Protein AF-A0A929JWN5-F1 (afdb_monomer_lite)

Structure (mmCIF, N/CA/C/O backbone):
data_AF-A0A929JWN5-F1
#
_entry.id   AF-A0A929JWN5-F1
#
loop_
_atom_site.group_PDB
_atom_site.id
_atom_site.type_symbol
_atom_site.label_atom_id
_atom_site.label_alt_id
_atom_site.label_comp_id
_atom_site.label_asym_id
_atom_site.label_entity_id
_atom_site.label_seq_id
_atom_site.pdbx_PDB_ins_code
_atom_site.Cartn_x
_atom_site.Cartn_y
_atom_site.Cartn_z
_atom_site.occupancy
_atom_site.B_iso_or_equiv
_atom_site.auth_seq_id
_atom_site.auth_comp_id
_atom_site.auth_asym_id
_atom_site.auth_atom_id
_atom_site.pdbx_PDB_model_num
ATOM 1 N N . MET A 1 1 ? 4.789 -10.603 -0.961 1.00 81.44 1 MET A N 1
ATOM 2 C CA . MET A 1 1 ? 5.798 -10.260 0.070 1.00 81.44 1 MET A CA 1
ATOM 3 C C . MET A 1 1 ? 5.167 -9.272 1.021 1.00 81.44 1 MET A C 1
ATOM 5 O O . MET A 1 1 ? 4.526 -8.348 0.531 1.00 81.44 1 MET A O 1
ATOM 9 N N . ASP A 1 2 ? 5.368 -9.449 2.322 1.00 89.25 2 ASP A N 1
ATOM 10 C CA . ASP A 1 2 ? 4.602 -8.726 3.337 1.00 89.25 2 ASP A CA 1
ATOM 11 C C . ASP A 1 2 ? 5.446 -7.639 4.009 1.00 89.25 2 ASP A C 1
ATOM 13 O O . ASP A 1 2 ? 6.618 -7.840 4.332 1.00 89.25 2 ASP A O 1
ATOM 17 N N . PHE A 1 3 ? 4.855 -6.475 4.229 1.00 92.00 3 PHE A N 1
ATOM 18 C CA . PHE A 1 3 ? 5.483 -5.307 4.837 1.00 92.00 3 PHE A CA 1
ATOM 19 C C . PHE A 1 3 ? 4.546 -4.723 5.877 1.00 92.00 3 PHE A C 1
ATOM 21 O O . PHE A 1 3 ? 3.328 -4.826 5.743 1.00 92.00 3 PHE A O 1
ATOM 28 N N . LYS A 1 4 ? 5.104 -4.072 6.895 1.00 93.44 4 LYS A N 1
ATOM 29 C CA . LYS A 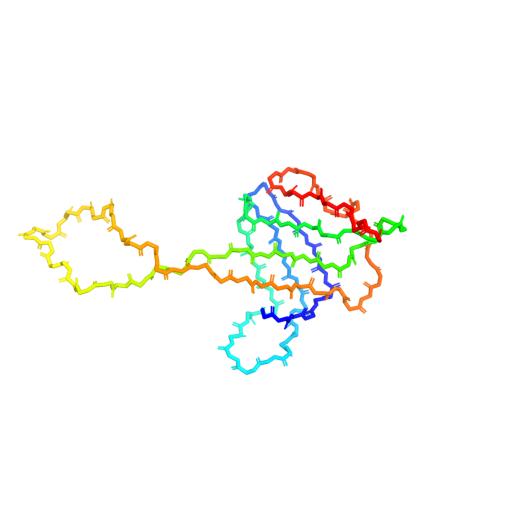1 4 ? 4.315 -3.255 7.818 1.00 93.44 4 LYS A CA 1
ATOM 30 C C . LYS A 1 4 ? 4.516 -1.785 7.494 1.00 93.44 4 LYS A C 1
ATOM 32 O O . LYS A 1 4 ? 5.607 -1.409 7.088 1.00 93.44 4 LYS A O 1
ATOM 37 N N . PHE A 1 5 ? 3.506 -0.950 7.695 1.00 95.31 5 PHE A N 1
ATOM 38 C CA . PHE A 1 5 ? 3.631 0.496 7.504 1.00 95.31 5 PHE A CA 1
ATOM 39 C C . PHE A 1 5 ? 2.956 1.278 8.627 1.00 95.31 5 PHE A C 1
ATOM 41 O O . PHE A 1 5 ? 2.041 0.780 9.283 1.00 95.31 5 PHE A O 1
ATOM 48 N N . SER A 1 6 ? 3.418 2.502 8.862 1.00 95.25 6 SER A N 1
ATOM 49 C CA . SER A 1 6 ? 2.870 3.367 9.911 1.00 95.25 6 SER A CA 1
ATOM 50 C C . SER A 1 6 ? 1.804 4.314 9.376 1.00 95.25 6 SER A C 1
ATOM 52 O O . SER A 1 6 ? 0.816 4.552 10.066 1.00 95.25 6 SER A O 1
ATOM 54 N N . ASP A 1 7 ? 2.006 4.867 8.175 1.00 96.19 7 ASP A N 1
ATOM 55 C CA . ASP A 1 7 ? 1.098 5.869 7.624 1.00 96.19 7 ASP A CA 1
ATOM 56 C C . ASP A 1 7 ? 0.966 5.845 6.094 1.00 96.19 7 ASP A C 1
ATOM 58 O O . ASP A 1 7 ? 1.830 5.313 5.395 1.00 96.19 7 ASP A O 1
ATOM 62 N N . VAL A 1 8 ? -0.106 6.460 5.588 1.00 95.56 8 VAL A N 1
ATOM 63 C CA . VAL A 1 8 ? -0.348 6.719 4.163 1.00 95.56 8 VAL A CA 1
ATOM 64 C C . VAL A 1 8 ? -0.725 8.173 3.914 1.00 95.56 8 VAL A C 1
ATOM 66 O O . VAL A 1 8 ? -1.450 8.792 4.696 1.00 95.56 8 VAL A O 1
ATOM 69 N N . SER A 1 9 ? -0.271 8.702 2.785 1.00 94.38 9 SER A N 1
ATOM 70 C CA . SER A 1 9 ? -0.751 9.960 2.222 1.00 94.38 9 SER A CA 1
ATOM 71 C C . SER A 1 9 ? -0.897 9.850 0.710 1.00 94.38 9 SER A C 1
ATOM 73 O O . SER A 1 9 ? -0.348 8.944 0.088 1.00 94.38 9 SER A O 1
ATOM 75 N N . GLU A 1 10 ? -1.640 10.767 0.103 1.00 92.62 10 GLU A N 1
ATOM 76 C CA . GLU A 1 10 ? -1.880 10.769 -1.337 1.00 92.62 10 GLU A CA 1
ATOM 77 C C . GLU A 1 10 ? -1.525 12.107 -1.962 1.00 92.62 10 GLU A C 1
ATOM 79 O O . GLU A 1 10 ? -1.720 13.165 -1.366 1.00 92.62 10 GLU A O 1
ATOM 84 N N . ASN A 1 11 ? -1.056 12.042 -3.202 1.00 90.62 11 ASN A N 1
ATOM 85 C CA . ASN A 1 11 ? -1.105 13.159 -4.132 1.00 90.62 11 ASN A CA 1
ATOM 86 C C . ASN A 1 11 ? -2.000 12.774 -5.329 1.00 90.62 11 ASN A C 1
ATOM 88 O O . ASN A 1 11 ? -2.713 11.764 -5.285 1.00 90.62 11 ASN A O 1
ATOM 92 N N . ALA A 1 12 ? -2.004 13.591 -6.385 1.00 87.44 12 ALA A N 1
ATOM 93 C CA . ALA A 1 12 ? -2.830 13.345 -7.566 1.00 87.44 12 ALA A CA 1
ATOM 94 C C . ALA A 1 12 ? -2.570 11.956 -8.182 1.00 87.44 12 ALA A C 1
ATOM 96 O O . ALA A 1 12 ? -3.521 11.215 -8.426 1.00 87.44 12 ALA A O 1
ATOM 97 N N . ASP A 1 13 ? -1.299 11.567 -8.304 1.00 88.44 13 ASP A N 1
ATOM 98 C CA . ASP A 1 13 ? -0.877 10.428 -9.129 1.00 88.44 13 ASP A CA 1
ATOM 99 C C . ASP A 1 13 ? -0.394 9.215 -8.327 1.00 88.44 13 ASP A C 1
ATOM 101 O O . ASP A 1 13 ? -0.101 8.162 -8.890 1.00 88.44 13 ASP A O 1
ATOM 105 N N . SER A 1 14 ? -0.230 9.340 -7.013 1.00 91.62 14 SER A N 1
ATOM 106 C CA . SER A 1 14 ? 0.452 8.339 -6.195 1.00 91.62 14 SER A CA 1
ATOM 107 C C . SER A 1 14 ? -0.116 8.214 -4.786 1.00 91.62 14 SER A C 1
ATOM 109 O O . SER A 1 14 ? -0.579 9.177 -4.170 1.00 91.62 14 SER A O 1
ATOM 111 N N . LEU A 1 15 ? -0.015 6.996 -4.259 1.00 94.25 15 LEU A N 1
ATOM 112 C CA . LEU A 1 15 ? -0.147 6.686 -2.843 1.00 94.25 15 LEU A CA 1
ATOM 113 C C . LEU A 1 15 ? 1.254 6.586 -2.238 1.00 94.25 15 LEU A C 1
ATOM 115 O O . LEU A 1 15 ? 2.103 5.834 -2.712 1.00 94.25 15 LEU A O 1
ATOM 119 N N . ILE A 1 16 ? 1.499 7.340 -1.180 1.00 95.50 16 ILE A N 1
ATOM 120 C CA . ILE A 1 16 ? 2.769 7.373 -0.470 1.00 95.50 16 ILE A CA 1
ATOM 121 C C . ILE A 1 16 ? 2.610 6.576 0.820 1.00 95.50 16 ILE A C 1
ATOM 123 O O . ILE A 1 16 ? 1.853 6.965 1.705 1.00 95.50 16 ILE A O 1
ATOM 127 N N . ILE A 1 17 ? 3.352 5.478 0.943 1.00 94.88 17 ILE A N 1
ATOM 128 C CA . ILE A 1 17 ? 3.376 4.631 2.138 1.00 94.88 17 ILE A CA 1
ATOM 129 C C . ILE A 1 17 ? 4.617 4.992 2.962 1.00 94.88 17 ILE A C 1
ATOM 131 O O . ILE A 1 17 ? 5.725 5.040 2.428 1.00 94.88 17 ILE A O 1
ATOM 135 N N . SER A 1 18 ? 4.430 5.270 4.254 1.00 95.94 18 SER A N 1
ATOM 136 C CA . SER A 1 18 ? 5.473 5.737 5.181 1.00 95.94 18 SER A CA 1
ATOM 137 C C . SER A 1 18 ? 5.615 4.814 6.394 1.00 95.94 18 SER A C 1
ATOM 139 O O . SER A 1 18 ? 4.650 4.181 6.830 1.00 95.94 18 SER A O 1
ATOM 141 N N . GLY A 1 19 ? 6.806 4.763 6.995 1.00 93.81 19 GLY A N 1
ATOM 142 C CA . GLY A 1 19 ? 7.074 3.883 8.135 1.00 93.81 19 GLY A CA 1
ATOM 143 C C . GLY A 1 19 ? 7.230 2.421 7.727 1.00 93.81 19 GLY A C 1
ATOM 144 O O . GLY A 1 19 ? 6.813 1.552 8.497 1.00 93.81 19 GLY A O 1
ATOM 145 N N . ILE A 1 20 ? 7.714 2.157 6.505 1.00 92.62 20 ILE A N 1
ATOM 146 C CA . ILE A 1 20 ? 7.772 0.805 5.939 1.00 92.62 20 ILE A CA 1
ATOM 147 C C . ILE A 1 20 ? 8.832 -0.027 6.668 1.00 92.62 20 ILE A C 1
ATOM 149 O O . ILE A 1 20 ? 10.030 0.196 6.499 1.00 92.62 20 ILE A O 1
ATOM 153 N N . ASP A 1 21 ? 8.376 -1.034 7.412 1.00 88.94 21 ASP A N 1
ATOM 154 C CA . ASP A 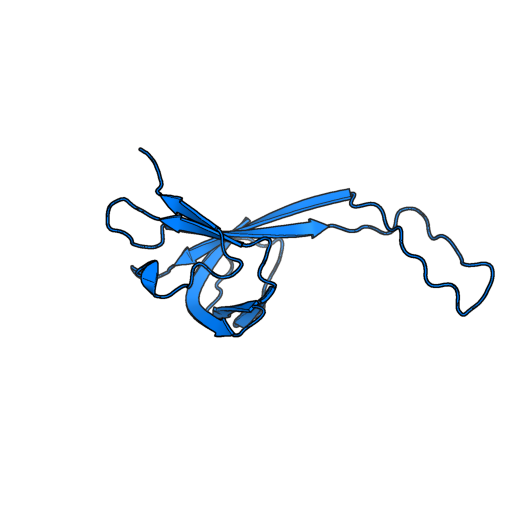1 21 ? 9.222 -2.037 8.051 1.00 88.94 21 ASP A CA 1
ATOM 155 C C . ASP A 1 21 ? 9.171 -3.340 7.252 1.00 88.94 21 ASP A C 1
ATOM 157 O O . ASP A 1 21 ? 8.107 -3.860 6.887 1.00 88.94 21 ASP A O 1
ATOM 161 N N . LYS A 1 22 ? 10.357 -3.884 6.991 1.00 73.81 22 LYS A N 1
ATOM 162 C CA . LYS A 1 22 ? 10.551 -5.130 6.254 1.00 73.81 22 LYS A CA 1
ATOM 163 C C . LYS A 1 22 ? 10.141 -6.324 7.122 1.00 73.81 22 LYS A C 1
ATOM 165 O O . LYS A 1 22 ? 10.566 -6.404 8.270 1.00 73.81 22 LYS A O 1
ATOM 170 N N . SER A 1 23 ? 9.395 -7.284 6.566 1.00 65.25 23 SER A N 1
ATOM 171 C CA . SER A 1 23 ? 9.225 -8.602 7.208 1.00 65.25 23 SER A CA 1
ATOM 172 C C . SER A 1 23 ? 10.161 -9.687 6.651 1.00 65.25 23 SER A C 1
ATOM 174 O O . SER A 1 23 ? 10.355 -10.705 7.306 1.00 65.25 23 SER A O 1
ATOM 176 N N . SER A 1 24 ? 10.767 -9.499 5.466 1.00 59.66 24 SER A N 1
ATOM 177 C CA . SER A 1 24 ? 11.559 -10.545 4.787 1.00 59.66 24 SER A CA 1
ATOM 178 C C . SER A 1 24 ? 12.824 -10.012 4.116 1.00 59.66 24 SER A C 1
ATOM 180 O O . SER A 1 24 ? 12.862 -8.864 3.709 1.00 59.66 24 SER A O 1
ATOM 182 N N . ASN A 1 25 ? 13.865 -10.831 3.922 1.00 59.28 25 ASN A N 1
ATOM 183 C CA . ASN A 1 25 ? 15.167 -10.359 3.428 1.00 59.28 25 ASN A CA 1
ATOM 184 C C . ASN A 1 25 ? 15.262 -10.047 1.917 1.00 59.28 25 ASN A C 1
ATOM 186 O O . ASN A 1 25 ? 16.275 -9.498 1.492 1.00 59.28 25 ASN A O 1
ATOM 190 N N . VAL A 1 26 ? 14.216 -10.263 1.116 1.00 64.00 26 VAL A N 1
ATOM 191 C CA . VAL A 1 26 ? 14.336 -10.327 -0.359 1.00 64.00 26 VAL A CA 1
ATOM 192 C C . VAL A 1 26 ? 14.275 -8.968 -1.079 1.00 64.00 26 VAL A C 1
ATOM 194 O O . VAL A 1 26 ? 14.986 -8.764 -2.058 1.00 64.00 26 VAL A O 1
ATOM 197 N N . ARG A 1 27 ? 13.470 -8.008 -0.606 1.00 73.88 27 ARG A N 1
ATOM 198 C CA . ARG A 1 27 ? 13.383 -6.650 -1.183 1.00 73.88 27 ARG A CA 1
ATOM 199 C C . ARG A 1 27 ? 13.164 -5.628 -0.077 1.00 73.88 27 ARG A C 1
ATOM 201 O O . ARG A 1 27 ? 12.330 -5.844 0.796 1.00 73.88 27 ARG A O 1
ATOM 208 N N . SER A 1 28 ? 13.930 -4.542 -0.082 1.00 77.50 28 SER A N 1
ATOM 209 C CA . SER A 1 28 ? 13.755 -3.418 0.843 1.00 77.50 28 SER A CA 1
ATOM 210 C C . SER A 1 28 ? 13.129 -2.242 0.111 1.00 77.50 28 SER A C 1
ATOM 212 O O . SER A 1 28 ? 13.606 -1.855 -0.954 1.00 77.50 28 SER A O 1
ATOM 214 N N . PHE A 1 29 ? 12.088 -1.667 0.700 1.00 84.62 29 PHE A N 1
ATOM 215 C CA . PHE A 1 29 ? 11.637 -0.333 0.335 1.00 84.62 29 PHE A CA 1
ATOM 216 C C . PHE A 1 29 ? 12.331 0.692 1.237 1.00 84.62 29 PHE A C 1
ATOM 218 O O . PHE A 1 29 ? 12.681 0.357 2.374 1.00 84.62 29 PHE A O 1
ATOM 225 N N . PRO A 1 30 ? 12.545 1.927 0.760 1.00 87.94 30 PRO A N 1
ATOM 226 C CA . PRO A 1 30 ? 12.851 3.030 1.658 1.00 87.94 30 PRO A CA 1
ATOM 227 C C . PRO A 1 30 ? 11.717 3.195 2.679 1.00 87.94 30 PRO A C 1
ATOM 229 O O . PRO A 1 30 ? 10.581 2.797 2.431 1.00 87.94 30 PRO A O 1
ATOM 232 N N . ASN A 1 31 ? 12.011 3.841 3.808 1.00 88.88 31 ASN A N 1
ATOM 233 C CA . ASN A 1 31 ? 11.024 4.124 4.858 1.00 88.88 31 ASN A CA 1
ATOM 234 C C . ASN A 1 31 ? 9.751 4.809 4.304 1.00 88.88 31 ASN A C 1
ATOM 236 O O . ASN A 1 31 ? 8.648 4.600 4.805 1.00 88.88 31 ASN A O 1
ATOM 240 N N . LYS A 1 32 ? 9.907 5.605 3.242 1.00 92.75 32 LYS A N 1
ATOM 241 C CA . LYS A 1 32 ? 8.829 6.280 2.525 1.00 92.75 32 LYS A CA 1
ATOM 242 C C . LYS A 1 32 ? 8.922 5.963 1.036 1.00 92.75 32 LYS A C 1
ATOM 244 O O . LYS A 1 32 ? 9.930 6.293 0.417 1.00 92.75 32 LYS A O 1
ATOM 249 N N . GLN A 1 33 ? 7.875 5.372 0.467 1.00 93.50 33 GLN A N 1
ATOM 250 C CA . GLN A 1 33 ? 7.812 4.998 -0.947 1.00 93.50 33 GLN A CA 1
ATOM 251 C C . GLN A 1 33 ? 6.517 5.509 -1.577 1.00 93.50 33 GLN A C 1
ATOM 253 O O . GLN A 1 33 ? 5.435 5.313 -1.028 1.00 93.50 33 GLN A O 1
ATOM 258 N N . ALA A 1 34 ? 6.636 6.144 -2.743 1.00 93.06 34 ALA A N 1
ATOM 259 C CA . ALA A 1 34 ? 5.497 6.497 -3.581 1.00 93.06 34 ALA A CA 1
ATOM 260 C C . ALA A 1 34 ? 5.210 5.364 -4.574 1.00 93.06 34 ALA A C 1
ATOM 262 O O . ALA A 1 34 ? 6.128 4.866 -5.232 1.00 93.06 34 ALA A O 1
ATOM 263 N N . PHE A 1 35 ? 3.942 4.984 -4.681 1.00 91.62 35 PHE A N 1
ATOM 264 C CA . PHE A 1 35 ? 3.429 4.029 -5.653 1.00 91.6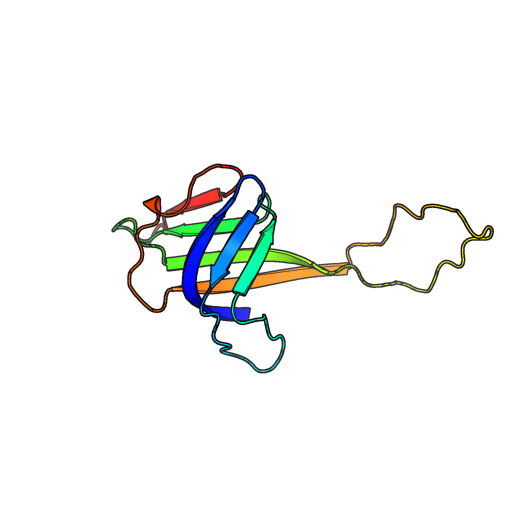2 35 PHE A CA 1
ATOM 265 C C . PHE A 1 35 ? 2.425 4.729 -6.554 1.00 91.62 35 PHE A C 1
ATOM 267 O O . PHE A 1 35 ? 1.518 5.404 -6.065 1.00 91.62 35 PHE A O 1
ATOM 274 N N . VAL A 1 36 ? 2.596 4.570 -7.863 1.00 89.44 36 VAL A N 1
ATOM 275 C CA . VAL A 1 36 ? 1.708 5.171 -8.859 1.00 89.44 36 VAL A CA 1
ATOM 276 C C . VAL A 1 36 ? 0.325 4.527 -8.756 1.00 89.44 36 VAL A C 1
ATOM 278 O O . VAL A 1 36 ? 0.200 3.310 -8.616 1.00 89.44 36 VAL A O 1
ATOM 281 N N . LYS A 1 37 ? -0.715 5.359 -8.792 1.00 87.25 37 LYS A N 1
ATOM 282 C CA . LYS A 1 37 ? -2.115 4.925 -8.807 1.00 87.25 37 LYS A CA 1
ATOM 283 C C . LYS A 1 37 ? -2.419 4.149 -10.095 1.00 87.25 37 LYS A C 1
ATOM 285 O O . LYS A 1 37 ? -1.838 4.416 -11.140 1.00 87.25 37 LYS A O 1
ATOM 290 N N . GLY A 1 38 ? -3.335 3.189 -10.019 1.00 81.00 38 GLY A N 1
ATOM 291 C CA . GLY A 1 38 ? -3.695 2.289 -11.122 1.00 81.00 38 GLY A CA 1
ATOM 292 C C . GLY A 1 38 ? -3.589 0.815 -10.737 1.00 81.00 38 GLY A C 1
ATOM 293 O O . GLY A 1 38 ? -4.539 0.071 -10.944 1.00 81.00 38 GLY A O 1
ATOM 294 N N . ASP A 1 39 ? -2.499 0.432 -10.065 1.00 83.44 39 ASP A N 1
ATOM 295 C CA . ASP A 1 39 ? -2.210 -0.961 -9.674 1.00 83.44 39 ASP A CA 1
ATOM 296 C C . ASP A 1 39 ? -2.181 -1.149 -8.144 1.00 83.44 39 ASP A C 1
ATOM 298 O O . ASP A 1 39 ? -1.440 -1.969 -7.588 1.00 83.44 39 ASP A O 1
ATOM 302 N N . ILE A 1 40 ? -2.986 -0.344 -7.442 1.00 91.44 40 ILE A N 1
ATOM 303 C CA . ILE A 1 40 ? -3.101 -0.354 -5.982 1.00 91.44 40 ILE A CA 1
ATOM 304 C C . ILE A 1 40 ? -4.496 -0.819 -5.590 1.00 91.44 40 ILE A C 1
ATOM 306 O O . ILE A 1 40 ? -5.508 -0.235 -5.987 1.00 91.44 40 ILE A O 1
ATOM 310 N N . LYS A 1 41 ? -4.538 -1.847 -4.746 1.00 93.50 41 LYS A N 1
ATOM 311 C CA . LYS A 1 41 ? -5.760 -2.377 -4.160 1.00 93.50 41 LYS A CA 1
ATOM 312 C C . LYS A 1 41 ? -5.725 -2.265 -2.644 1.00 93.50 41 LYS A C 1
ATOM 314 O O . LYS A 1 41 ? -4.792 -2.737 -2.010 1.00 93.50 41 LYS A O 1
ATOM 319 N N . VAL A 1 42 ? -6.771 -1.707 -2.053 1.00 93.75 42 VAL A N 1
ATOM 320 C CA . VAL A 1 42 ? -6.970 -1.678 -0.601 1.00 93.75 42 VAL A CA 1
ATOM 321 C C . VAL A 1 42 ? -7.997 -2.739 -0.239 1.00 93.75 42 VAL A C 1
ATOM 323 O O . VAL A 1 42 ? -9.086 -2.783 -0.814 1.00 93.75 42 VAL A O 1
ATOM 326 N N . VAL A 1 43 ? -7.640 -3.615 0.693 1.00 94.31 43 VAL A N 1
ATOM 327 C CA . VAL A 1 43 ? -8.555 -4.604 1.258 1.00 94.31 43 VAL A CA 1
ATOM 328 C C . VAL A 1 43 ? -9.009 -4.116 2.619 1.00 94.31 43 VAL A C 1
ATOM 330 O O . VAL A 1 43 ? -8.191 -3.769 3.470 1.00 94.31 43 VAL A O 1
ATOM 333 N N . GLU A 1 44 ? -10.323 -4.038 2.789 1.00 93.44 44 GLU A N 1
ATOM 334 C CA . GLU A 1 44 ? -10.970 -3.518 3.989 1.00 93.44 44 GLU A CA 1
ATOM 335 C C . GLU A 1 44 ? -11.558 -4.654 4.820 1.00 93.44 44 GLU A C 1
ATOM 337 O O . GLU A 1 44 ? -12.074 -5.623 4.272 1.00 93.44 44 GLU A O 1
ATOM 342 N N . ARG A 1 45 ? -11.547 -4.507 6.142 1.00 90.69 45 ARG A N 1
ATOM 343 C CA . ARG A 1 45 ? -12.313 -5.350 7.064 1.00 90.69 45 ARG A CA 1
ATOM 344 C C . ARG A 1 45 ? -13.765 -4.875 7.159 1.00 90.69 45 ARG A C 1
ATOM 346 O O . ARG A 1 45 ? -14.088 -3.757 6.760 1.00 90.69 45 ARG A O 1
ATOM 353 N N . ASP A 1 46 ? -14.612 -5.685 7.792 1.00 89.19 46 ASP A N 1
ATOM 354 C CA . ASP A 1 46 ? -16.031 -5.375 8.052 1.00 89.19 46 ASP A CA 1
ATOM 355 C C . ASP A 1 46 ? -16.237 -4.022 8.761 1.00 89.19 46 ASP A C 1
ATOM 357 O O . ASP A 1 46 ? -17.214 -3.315 8.525 1.00 89.19 46 ASP A O 1
ATOM 361 N N . ASP A 1 47 ? -15.286 -3.623 9.608 1.00 91.19 47 ASP A N 1
ATOM 362 C CA . ASP A 1 47 ? -15.307 -2.356 10.346 1.00 91.19 47 ASP A CA 1
ATOM 363 C C . ASP A 1 47 ? -14.751 -1.156 9.554 1.00 91.19 47 ASP A C 1
ATOM 365 O O . ASP A 1 47 ? -14.471 -0.105 10.137 1.00 91.19 47 ASP A O 1
ATOM 369 N N . ARG A 1 48 ? -14.576 -1.310 8.233 1.00 89.94 48 ARG A N 1
ATOM 370 C CA . ARG A 1 48 ? -14.006 -0.320 7.302 1.00 89.94 48 ARG A CA 1
ATOM 371 C C . ARG A 1 48 ? -12.565 0.088 7.619 1.00 89.94 48 ARG A C 1
ATOM 373 O O . ARG A 1 48 ? -12.088 1.122 7.139 1.00 89.94 48 ARG A O 1
ATOM 380 N N . SER A 1 49 ? -11.853 -0.689 8.434 1.00 94.00 49 SER A N 1
ATOM 381 C CA . SER A 1 49 ? -10.410 -0.524 8.597 1.00 94.00 49 SER A CA 1
ATOM 382 C C . SER A 1 49 ? -9.645 -1.235 7.484 1.00 94.00 49 SER A C 1
ATOM 384 O O . SER A 1 49 ? -10.095 -2.241 6.941 1.00 94.00 49 SER A O 1
ATOM 386 N N . ILE A 1 50 ? -8.482 -0.700 7.127 1.00 94.88 50 ILE A N 1
ATOM 387 C CA . ILE A 1 50 ? -7.572 -1.312 6.164 1.00 94.88 50 ILE A CA 1
ATOM 388 C C . ILE A 1 50 ? -7.028 -2.602 6.780 1.00 94.88 50 ILE A C 1
ATOM 390 O O . ILE A 1 50 ? -6.394 -2.573 7.835 1.00 94.88 50 ILE A O 1
ATOM 394 N N . GLU A 1 51 ? -7.246 -3.725 6.104 1.00 94.81 51 GLU A N 1
ATOM 395 C CA . GLU A 1 51 ? -6.578 -4.983 6.414 1.00 94.81 51 GLU A CA 1
ATOM 396 C C . GLU A 1 51 ? -5.167 -4.990 5.826 1.00 94.81 51 GLU A C 1
ATOM 398 O O . GLU A 1 51 ? -4.191 -5.194 6.548 1.00 94.81 51 GLU A O 1
ATOM 403 N N . TYR A 1 52 ? -5.064 -4.713 4.524 1.00 94.38 52 TYR A N 1
ATOM 404 C CA . TYR A 1 52 ? -3.802 -4.515 3.822 1.00 94.38 52 TYR A CA 1
ATOM 405 C C . TYR A 1 52 ? -3.980 -3.716 2.529 1.00 94.38 52 TYR A C 1
ATOM 407 O O . TYR A 1 52 ? -5.074 -3.599 1.974 1.00 94.38 52 TYR A O 1
ATOM 415 N N . ILE A 1 53 ? -2.865 -3.200 2.021 1.00 94.44 53 ILE A N 1
ATOM 416 C CA . ILE A 1 53 ? -2.746 -2.575 0.707 1.00 94.44 53 ILE A CA 1
ATOM 417 C C . ILE A 1 53 ? -1.899 -3.496 -0.168 1.00 94.44 53 ILE A C 1
ATOM 419 O O . ILE A 1 53 ? -0.750 -3.786 0.154 1.00 94.44 53 ILE A O 1
ATOM 423 N N . LEU A 1 54 ? -2.470 -3.975 -1.265 1.00 93.81 54 LEU A N 1
ATOM 424 C CA . LEU A 1 54 ? -1.780 -4.726 -2.299 1.00 93.81 54 LEU A CA 1
ATOM 425 C C . LEU A 1 54 ? -1.294 -3.759 -3.379 1.00 93.81 54 LEU A C 1
ATOM 427 O O . LEU A 1 54 ? -2.096 -3.080 -4.016 1.00 93.81 54 LEU A O 1
ATOM 431 N N . VAL A 1 55 ? 0.013 -3.748 -3.609 1.00 91.94 55 VAL A N 1
ATOM 432 C CA . VAL A 1 55 ? 0.641 -3.073 -4.745 1.00 91.94 55 VAL A CA 1
ATOM 433 C C . VAL A 1 55 ? 1.181 -4.130 -5.693 1.00 91.94 55 VAL A C 1
ATOM 435 O O . VAL A 1 55 ? 1.938 -5.014 -5.276 1.00 91.94 55 VAL A O 1
ATOM 438 N N . GLN A 1 56 ? 0.806 -4.034 -6.965 1.00 87.12 56 GLN A N 1
ATOM 439 C CA . GLN A 1 56 ? 1.333 -4.896 -8.016 1.00 87.12 56 GLN A CA 1
ATOM 440 C C . GLN A 1 56 ? 2.324 -4.111 -8.874 1.00 87.12 56 GLN A C 1
ATOM 442 O O . GLN A 1 56 ? 2.009 -3.044 -9.383 1.00 87.12 56 GLN A O 1
ATOM 447 N N . GLU A 1 57 ? 3.539 -4.634 -9.036 1.00 82.25 57 GLU A N 1
ATOM 448 C CA . GLU A 1 57 ? 4.526 -4.068 -9.956 1.00 82.25 57 GLU A CA 1
ATOM 449 C C . GLU A 1 57 ? 4.867 -5.076 -11.049 1.00 82.25 57 GLU A C 1
ATOM 451 O O . GLU A 1 57 ? 5.178 -6.242 -10.783 1.00 82.25 57 GLU A O 1
ATOM 456 N N . PHE A 1 58 ? 4.890 -4.606 -12.293 1.00 74.44 58 PHE A N 1
ATOM 457 C CA . PHE A 1 58 ? 5.363 -5.397 -13.420 1.00 74.44 58 PHE A CA 1
ATOM 458 C C . PHE A 1 58 ? 6.885 -5.559 -13.361 1.00 74.44 58 PHE A C 1
ATOM 460 O O . PHE A 1 58 ? 7.637 -4.591 -13.498 1.00 74.44 58 PHE A O 1
ATOM 467 N N . ILE A 1 59 ? 7.359 -6.799 -13.227 1.00 68.62 59 ILE A N 1
ATOM 468 C CA . ILE A 1 59 ? 8.775 -7.113 -13.394 1.00 68.62 59 ILE A CA 1
ATOM 469 C C . ILE A 1 59 ? 9.062 -7.170 -14.893 1.00 68.62 59 ILE A C 1
ATOM 471 O O . ILE A 1 59 ? 8.652 -8.088 -15.607 1.00 68.62 59 ILE A O 1
ATOM 475 N N . ARG A 1 60 ? 9.822 -6.187 -15.368 1.00 65.06 60 ARG A N 1
ATOM 476 C CA . ARG A 1 60 ? 10.371 -6.158 -16.725 1.00 65.06 60 ARG A CA 1
ATOM 477 C C . ARG A 1 60 ? 11.828 -6.609 -16.650 1.00 65.06 60 ARG A C 1
ATOM 479 O O . ARG A 1 60 ? 12.666 -5.870 -16.136 1.00 65.06 60 ARG A O 1
ATOM 486 N N . LYS A 1 61 ? 12.155 -7.809 -17.136 1.00 57.28 61 LYS A N 1
ATOM 487 C CA . LYS A 1 61 ? 13.558 -8.217 -17.326 1.00 57.28 61 LYS A CA 1
ATOM 488 C C . LYS A 1 61 ? 14.012 -7.801 -18.720 1.00 57.28 61 LYS A C 1
ATOM 490 O O . LYS A 1 61 ? 13.228 -7.796 -19.665 1.00 57.28 61 LYS A O 1
ATOM 495 N N . ARG A 1 62 ? 15.302 -7.489 -18.857 1.00 51.62 62 ARG A N 1
ATOM 496 C CA . ARG A 1 62 ? 15.971 -7.599 -20.155 1.00 51.62 62 ARG A CA 1
ATOM 497 C C . ARG A 1 62 ? 16.041 -9.096 -20.477 1.00 51.62 62 ARG A C 1
ATOM 499 O O . ARG A 1 62 ? 16.887 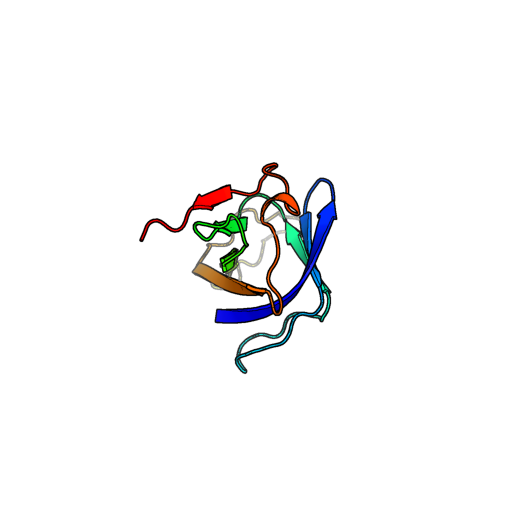-9.783 -19.919 1.00 51.62 62 ARG A O 1
ATOM 506 N N . GLY A 1 63 ? 15.118 -9.601 -21.297 1.00 48.66 63 GLY A N 1
ATOM 507 C CA . GLY A 1 63 ? 15.474 -10.705 -22.197 1.00 48.66 63 GLY A CA 1
ATOM 508 C C . GLY A 1 63 ? 16.599 -10.221 -23.116 1.00 48.66 63 GLY A C 1
ATOM 509 O O . GLY A 1 63 ? 16.743 -9.003 -23.254 1.00 48.66 63 GLY A O 1
ATOM 510 N N . ASP A 1 64 ? 17.418 -11.138 -23.632 1.00 48.59 64 ASP A N 1
ATOM 511 C CA . ASP A 1 64 ? 18.683 -10.877 -24.336 1.00 48.59 64 ASP A CA 1
ATOM 512 C C . ASP A 1 64 ? 18.732 -9.529 -25.064 1.00 48.59 64 ASP A C 1
ATOM 514 O O . ASP A 1 64 ? 17.838 -9.159 -25.825 1.00 48.59 64 ASP A O 1
ATOM 518 N N . VAL A 1 65 ? 19.769 -8.757 -24.740 1.00 49.94 65 VAL A N 1
ATOM 519 C CA . VAL A 1 65 ? 19.953 -7.357 -25.128 1.00 49.94 65 VAL A CA 1
ATOM 520 C C . VAL A 1 65 ? 19.722 -7.176 -26.632 1.00 49.94 65 VAL A C 1
ATOM 522 O O . VAL A 1 65 ? 20.584 -7.503 -27.441 1.00 49.94 65 VAL A O 1
ATOM 525 N N . TYR A 1 66 ? 18.583 -6.592 -27.014 1.00 51.31 66 TYR A N 1
ATOM 526 C CA . TYR A 1 66 ? 18.457 -5.970 -28.328 1.00 51.31 66 TYR A CA 1
ATOM 527 C C . TYR A 1 66 ? 19.397 -4.764 -28.345 1.00 51.31 66 TYR A C 1
ATOM 529 O O . TYR A 1 66 ? 19.173 -3.784 -27.628 1.00 51.31 66 TYR A O 1
ATOM 537 N N . TYR A 1 67 ? 20.477 -4.865 -29.118 1.00 54.75 67 TYR A N 1
ATOM 538 C CA . TYR A 1 67 ? 21.323 -3.729 -29.455 1.00 54.75 67 TYR A CA 1
ATOM 539 C C . TYR A 1 67 ? 20.627 -2.969 -30.586 1.00 54.75 67 TYR A C 1
ATOM 541 O O . TYR A 1 67 ? 20.573 -3.492 -31.704 1.00 54.75 67 TYR A O 1
ATOM 549 N N . PRO A 1 68 ? 20.063 -1.775 -30.326 1.00 54.78 68 PRO A N 1
ATOM 550 C CA . PRO A 1 68 ? 19.475 -0.984 -31.392 1.00 54.78 68 PRO A CA 1
ATOM 551 C C . PRO A 1 68 ? 20.560 -0.683 -32.424 1.00 54.78 68 PRO A C 1
ATOM 553 O O . PRO A 1 68 ? 21.675 -0.291 -32.075 1.00 54.78 68 PRO A O 1
ATOM 556 N N . LYS A 1 69 ? 20.246 -0.868 -33.710 1.00 64.00 69 LYS A N 1
ATOM 557 C CA . LYS A 1 69 ? 21.195 -0.593 -34.804 1.00 64.00 69 LYS A CA 1
ATOM 558 C C . LYS A 1 69 ? 21.518 0.901 -34.930 1.00 64.00 69 LYS A C 1
ATOM 560 O O . LYS A 1 69 ? 22.384 1.278 -35.714 1.00 64.00 69 LYS A O 1
ATOM 565 N N . SER A 1 70 ? 20.815 1.763 -34.194 1.00 61.41 70 SER A N 1
ATOM 566 C CA . SER A 1 70 ? 21.005 3.210 -34.203 1.00 61.41 70 SER A CA 1
ATOM 567 C C . SER A 1 70 ? 20.922 3.797 -32.784 1.00 61.41 70 SER A C 1
ATOM 569 O O . SER A 1 70 ? 20.060 3.379 -32.011 1.00 61.41 70 SER A O 1
ATOM 571 N N . PRO A 1 71 ? 21.763 4.791 -32.427 1.00 57.84 71 PRO A N 1
ATOM 572 C CA . PRO A 1 71 ? 21.904 5.286 -31.048 1.00 57.84 71 PRO A CA 1
ATOM 573 C C . PRO A 1 71 ? 20.650 5.912 -30.414 1.00 57.84 71 PRO A C 1
ATOM 575 O O . PRO A 1 71 ? 20.634 6.138 -29.207 1.00 57.84 71 PRO A O 1
ATOM 578 N N . PHE A 1 72 ? 19.611 6.202 -31.204 1.00 57.34 72 PHE A N 1
ATOM 579 C CA . PHE A 1 72 ? 18.428 6.965 -30.782 1.00 57.34 72 PHE A CA 1
ATOM 580 C C . PHE A 1 72 ? 17.097 6.229 -31.009 1.00 57.34 72 PHE A C 1
ATOM 582 O O . PHE A 1 72 ? 16.035 6.847 -31.010 1.00 57.34 72 PHE A O 1
ATOM 589 N N . GLU A 1 73 ? 17.128 4.909 -31.206 1.00 50.94 73 GLU A N 1
ATOM 590 C CA . GLU A 1 73 ? 15.908 4.116 -31.364 1.00 50.94 73 GLU A CA 1
ATOM 591 C C . GLU A 1 73 ? 15.204 3.926 -30.006 1.00 50.94 73 GLU A C 1
ATOM 593 O O . GLU A 1 73 ? 15.737 3.299 -29.084 1.00 50.94 73 GLU A O 1
ATOM 598 N N . ILE A 1 74 ? 13.991 4.470 -29.864 1.00 52.81 74 ILE A N 1
ATOM 599 C CA . ILE A 1 74 ? 13.162 4.256 -28.674 1.00 52.81 74 ILE A CA 1
ATOM 600 C C . ILE A 1 74 ? 12.570 2.842 -28.740 1.00 52.81 74 ILE A C 1
ATOM 602 O O . ILE A 1 74 ? 11.629 2.575 -29.483 1.00 52.81 74 ILE A O 1
ATOM 606 N N . VAL A 1 75 ? 13.106 1.921 -27.934 1.00 55.50 75 VAL A N 1
ATOM 607 C CA . VAL A 1 75 ? 12.645 0.523 -27.907 1.00 55.50 75 VAL A CA 1
ATOM 608 C C . VAL A 1 75 ? 11.430 0.371 -26.985 1.00 55.50 75 VAL A C 1
ATOM 610 O O . VAL A 1 75 ? 11.553 0.102 -25.785 1.00 55.50 75 VAL A O 1
ATOM 613 N N . HIS A 1 76 ? 10.232 0.518 -27.548 1.00 52.62 76 HIS A N 1
ATOM 614 C CA . HIS A 1 76 ? 8.960 0.275 -26.865 1.00 52.62 76 HIS A CA 1
ATOM 615 C C . HIS A 1 76 ? 8.500 -1.185 -26.988 1.00 52.62 76 HIS A C 1
ATOM 617 O O . HIS A 1 76 ? 7.482 -1.441 -27.614 1.00 52.62 76 HIS A O 1
ATOM 623 N N . ASN A 1 77 ? 9.221 -2.156 -26.408 1.00 52.88 77 ASN A N 1
ATOM 624 C CA . ASN A 1 77 ? 8.673 -3.512 -26.206 1.00 52.88 77 ASN A CA 1
ATOM 625 C C . ASN A 1 77 ? 9.555 -4.407 -25.308 1.00 52.88 77 ASN A C 1
ATOM 627 O O . ASN A 1 77 ? 10.115 -5.404 -25.758 1.00 52.88 77 ASN A O 1
ATOM 631 N N . ARG A 1 78 ? 9.749 -4.060 -24.027 1.00 57.06 78 ARG A N 1
ATOM 632 C CA . ARG A 1 78 ? 10.384 -5.019 -23.099 1.00 57.06 78 ARG A CA 1
ATOM 633 C C . ARG A 1 78 ? 9.321 -5.998 -22.597 1.00 57.06 78 ARG A C 1
ATOM 635 O O . ARG A 1 78 ? 8.336 -5.518 -22.033 1.00 57.06 78 ARG A O 1
ATOM 642 N N . PRO A 1 79 ? 9.508 -7.322 -22.739 1.00 59.88 79 PRO A N 1
ATOM 643 C CA . PRO A 1 79 ? 8.527 -8.280 -22.256 1.00 59.88 79 PRO A CA 1
ATOM 644 C C . PRO A 1 79 ? 8.365 -8.145 -20.737 1.00 59.88 79 PRO A C 1
ATOM 646 O O . PRO A 1 79 ? 9.341 -8.086 -19.980 1.00 59.88 79 PRO A O 1
ATOM 649 N N . VAL A 1 80 ? 7.112 -8.079 -20.288 1.00 58.28 80 VAL A N 1
ATOM 650 C CA . VAL A 1 80 ? 6.773 -8.290 -18.880 1.00 58.28 80 VAL A CA 1
ATOM 651 C C . VAL A 1 80 ? 6.995 -9.771 -18.607 1.00 58.28 80 VAL A C 1
ATOM 653 O O . VAL A 1 80 ? 6.345 -10.618 -19.207 1.00 58.28 80 VAL A O 1
ATOM 656 N N . VAL A 1 81 ? 7.935 -10.086 -17.723 1.00 63.59 81 VAL A N 1
ATOM 657 C CA . VAL A 1 81 ? 8.309 -11.478 -17.419 1.00 63.59 81 VAL A CA 1
ATOM 658 C C . VAL A 1 81 ? 7.685 -11.982 -16.119 1.00 63.59 81 VAL A C 1
ATOM 660 O O . VAL A 1 81 ? 7.897 -13.125 -15.730 1.00 63.59 81 VAL A O 1
ATOM 663 N N . GLY A 1 82 ? 6.953 -11.120 -15.414 1.00 68.44 82 GLY A N 1
ATOM 664 C CA . GLY A 1 82 ? 6.251 -11.474 -14.192 1.00 68.44 82 GLY A CA 1
ATOM 665 C C . GLY A 1 82 ? 5.614 -10.266 -13.518 1.00 68.44 82 GLY A C 1
ATOM 666 O O . GLY A 1 82 ? 5.867 -9.116 -13.880 1.00 68.44 82 GLY A O 1
ATOM 667 N N . ILE A 1 83 ? 4.798 -10.542 -12.509 1.00 80.25 83 ILE A N 1
ATOM 668 C CA . ILE A 1 83 ? 4.173 -9.540 -11.648 1.00 80.25 83 ILE A CA 1
ATOM 669 C C . ILE A 1 83 ? 4.640 -9.820 -10.226 1.00 80.25 83 ILE A C 1
ATOM 671 O O . ILE A 1 83 ? 4.529 -10.946 -9.741 1.00 80.25 83 ILE A O 1
ATOM 675 N N . ALA A 1 84 ? 5.165 -8.804 -9.552 1.00 83.88 84 ALA A N 1
ATOM 676 C CA . ALA A 1 84 ? 5.442 -8.873 -8.130 1.00 83.88 84 ALA A CA 1
ATOM 677 C C . ALA A 1 84 ? 4.288 -8.261 -7.343 1.00 83.88 84 ALA A C 1
ATOM 679 O O . ALA A 1 84 ? 3.804 -7.187 -7.683 1.00 83.88 84 ALA A O 1
ATOM 680 N N . SER A 1 85 ? 3.873 -8.943 -6.278 1.00 89.19 85 SER A N 1
ATOM 681 C CA . SER A 1 85 ? 2.815 -8.482 -5.376 1.00 89.19 85 SER A CA 1
ATOM 682 C C . SER A 1 85 ? 3.381 -8.185 -3.986 1.00 89.19 85 SER A C 1
ATOM 684 O O . SER A 1 85 ? 3.993 -9.052 -3.340 1.00 89.19 85 SER A O 1
ATOM 686 N N . TYR A 1 86 ? 3.161 -6.955 -3.529 1.00 90.56 86 TYR A N 1
ATOM 687 C CA . TYR A 1 86 ? 3.579 -6.451 -2.225 1.00 90.56 86 TYR A CA 1
ATOM 688 C C . TYR A 1 86 ? 2.351 -6.155 -1.377 1.00 90.56 86 TYR A C 1
ATOM 690 O O . TYR A 1 86 ? 1.484 -5.392 -1.790 1.00 90.56 86 TYR A O 1
ATOM 698 N N . PHE A 1 87 ? 2.288 -6.761 -0.199 1.00 93.00 87 PHE A N 1
ATOM 699 C CA . PHE A 1 87 ? 1.209 -6.584 0.760 1.00 93.00 87 PHE A CA 1
ATOM 700 C C . PHE A 1 87 ? 1.722 -5.700 1.892 1.00 93.00 87 PHE A C 1
ATOM 702 O O . PHE A 1 87 ? 2.697 -6.042 2.557 1.00 93.00 87 PHE A O 1
ATOM 709 N N . PHE A 1 88 ? 1.083 -4.559 2.105 1.00 94.06 88 PHE A N 1
ATOM 710 C CA . PHE A 1 88 ? 1.408 -3.612 3.161 1.00 94.06 88 PHE A CA 1
ATOM 711 C C . PHE A 1 88 ? 0.314 -3.664 4.223 1.00 94.06 88 PHE A C 1
ATOM 713 O O . PHE A 1 88 ? -0.830 -3.310 3.954 1.00 94.06 88 PHE A O 1
AT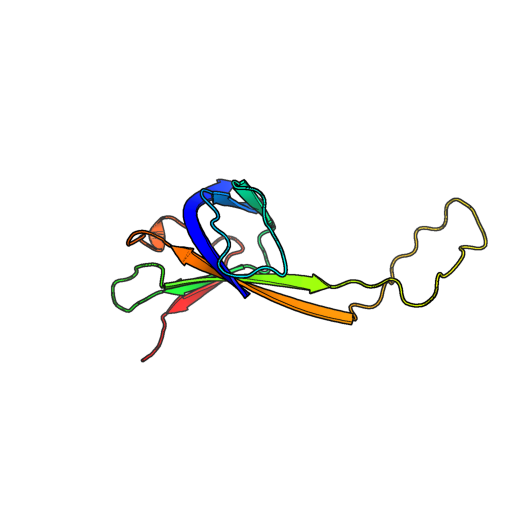OM 720 N N . TYR A 1 89 ? 0.670 -4.089 5.429 1.00 94.62 89 TYR A N 1
ATOM 721 C CA . TYR A 1 89 ? -0.220 -4.195 6.580 1.00 94.62 89 TYR A CA 1
ATOM 722 C C . TYR A 1 89 ? -0.007 -2.999 7.515 1.00 94.62 89 TYR A C 1
ATOM 724 O O . TYR A 1 89 ? 1.140 -2.688 7.859 1.00 94.62 89 TYR A O 1
ATOM 732 N N . PRO A 1 90 ? -1.066 -2.307 7.951 1.00 94.88 90 PRO A N 1
ATOM 733 C CA . PRO A 1 90 ? -0.897 -1.169 8.838 1.00 94.88 90 PRO A CA 1
ATOM 734 C C . PRO A 1 90 ? -0.464 -1.648 10.234 1.00 94.88 90 PRO A C 1
ATOM 736 O O . PRO A 1 90 ? -0.974 -2.641 10.751 1.00 94.88 90 PRO A O 1
ATOM 739 N N . LYS A 1 91 ? 0.484 -0.946 10.868 1.00 94.56 91 LYS A N 1
ATOM 740 C CA . LYS A 1 91 ? 0.933 -1.248 12.244 1.00 94.56 91 LYS A CA 1
ATOM 741 C C . LYS A 1 91 ? -0.173 -1.002 13.271 1.00 94.56 91 LYS A C 1
ATOM 743 O O . LYS A 1 91 ? -0.258 -1.719 14.260 1.00 94.56 91 LYS A O 1
ATOM 748 N N . ASN A 1 92 ? -1.011 -0.001 13.009 1.00 93.44 92 ASN A N 1
ATOM 749 C CA . ASN A 1 92 ? -2.142 0.397 13.839 1.00 93.44 92 ASN A CA 1
ATOM 750 C C . ASN A 1 92 ? -3.432 0.332 13.023 1.00 93.44 92 ASN A C 1
ATOM 752 O O . ASN A 1 92 ? -3.401 0.461 11.802 1.00 93.44 92 ASN A O 1
ATOM 756 N N . LYS A 1 93 ? -4.583 0.194 13.685 1.00 92.94 93 LYS A N 1
ATOM 757 C CA . LYS A 1 93 ? -5.883 0.236 13.005 1.00 92.94 93 LYS A CA 1
ATOM 758 C C . LYS A 1 93 ? -6.030 1.554 12.233 1.00 92.94 93 LYS A C 1
ATOM 760 O O . LYS A 1 93 ? -5.957 2.626 12.828 1.00 92.94 93 LYS A O 1
ATOM 765 N N . MET A 1 94 ? -6.245 1.468 10.922 1.00 94.81 94 MET A N 1
ATOM 766 C CA . MET A 1 94 ? -6.328 2.628 10.033 1.00 94.81 94 MET A CA 1
ATOM 767 C C . MET A 1 94 ? -7.637 2.599 9.246 1.00 94.81 94 MET A C 1
ATOM 769 O O . MET A 1 94 ? -7.940 1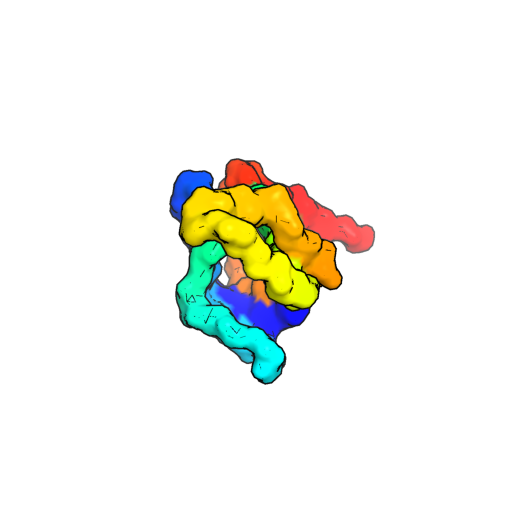.566 8.655 1.00 94.81 94 MET A O 1
ATOM 773 N N . PRO A 1 95 ? -8.425 3.686 9.215 1.00 93.88 95 PRO A N 1
ATOM 774 C CA . PRO A 1 95 ? -9.663 3.711 8.449 1.00 93.88 95 PRO A CA 1
ATOM 775 C C . PRO A 1 95 ? -9.371 3.774 6.946 1.00 93.88 95 PRO A C 1
ATOM 777 O O . PRO A 1 95 ? -8.543 4.568 6.497 1.00 93.88 95 PRO A O 1
ATOM 780 N N . ALA A 1 96 ? -10.094 2.987 6.148 1.00 91.12 96 ALA A N 1
ATOM 781 C CA . ALA A 1 96 ? -9.941 2.985 4.694 1.00 91.12 96 ALA A CA 1
ATOM 782 C C . ALA A 1 96 ? -10.389 4.300 4.038 1.00 91.12 96 ALA A C 1
ATOM 784 O O . ALA A 1 96 ? -9.982 4.598 2.916 1.00 91.12 96 ALA A O 1
ATOM 785 N N . SER A 1 97 ? -11.173 5.125 4.741 1.00 90.12 97 SER A N 1
ATOM 786 C CA . SER A 1 97 ? -11.541 6.483 4.318 1.00 90.12 97 SER A CA 1
ATOM 787 C C . SER A 1 97 ? -10.361 7.456 4.266 1.00 90.12 97 SER A C 1
ATOM 789 O O . SER A 1 97 ? -10.484 8.501 3.635 1.00 90.12 97 SER A O 1
ATOM 791 N N . LYS A 1 98 ? -9.216 7.123 4.884 1.00 90.44 98 LYS A N 1
ATOM 792 C CA . LYS A 1 98 ? -7.978 7.907 4.752 1.00 90.44 98 LYS A CA 1
ATOM 793 C C . LYS A 1 98 ? -7.410 7.860 3.331 1.00 90.44 98 LYS A C 1
ATOM 795 O O . LYS A 1 98 ? -6.640 8.739 2.960 1.00 90.44 98 LYS A O 1
ATOM 800 N N . ILE A 1 99 ? -7.795 6.841 2.565 1.00 91.00 99 ILE A N 1
ATOM 801 C CA . ILE A 1 99 ? -7.402 6.667 1.174 1.00 91.00 99 ILE A CA 1
ATOM 802 C C . ILE A 1 99 ? -8.589 7.052 0.279 1.00 91.00 99 ILE A C 1
ATOM 804 O O . ILE A 1 99 ? -9.734 6.745 0.605 1.00 91.00 99 ILE A O 1
ATOM 808 N N . SER A 1 100 ? -8.369 7.721 -0.844 1.00 88.88 100 SER A N 1
ATOM 809 C CA . SER A 1 100 ? -9.396 8.026 -1.837 1.00 88.88 100 SER A CA 1
ATOM 810 C C . SER A 1 100 ? -9.716 6.801 -2.706 1.00 88.88 100 SER A C 1
ATOM 812 O O . SER A 1 100 ? -9.004 5.800 -2.700 1.00 88.88 100 SER A O 1
ATOM 814 N N . ASN A 1 101 ? -10.806 6.862 -3.472 1.00 84.38 101 ASN A N 1
ATOM 815 C CA . ASN A 1 101 ? -11.098 5.854 -4.502 1.00 84.38 101 ASN A CA 1
ATOM 816 C C . ASN A 1 101 ? -10.475 6.226 -5.865 1.00 84.38 101 ASN A C 1
ATOM 818 O O . ASN A 1 101 ? -10.714 5.546 -6.859 1.00 84.38 101 ASN A O 1
ATOM 822 N N . ASN A 1 102 ? -9.715 7.325 -5.949 1.00 83.44 102 ASN A N 1
ATOM 823 C CA . ASN A 1 102 ? -9.194 7.820 -7.218 1.00 83.44 102 ASN A CA 1
ATOM 824 C C . ASN A 1 102 ? -7.961 7.012 -7.643 1.00 83.44 102 ASN A C 1
ATOM 826 O O . ASN A 1 102 ? -6.899 7.138 -7.032 1.00 83.44 102 ASN A O 1
ATOM 830 N N . GLY A 1 103 ? -8.112 6.170 -8.669 1.00 78.25 103 GLY A N 1
ATOM 831 C CA . GLY A 1 103 ? -7.043 5.290 -9.156 1.00 78.25 103 GLY A CA 1
ATOM 832 C C . GLY A 1 103 ? -6.609 4.219 -8.145 1.00 78.25 103 GLY A C 1
ATOM 833 O O . GLY A 1 103 ? -5.528 3.647 -8.280 1.00 78.25 103 GLY A O 1
ATOM 834 N N . ILE A 1 104 ? -7.429 3.960 -7.121 1.00 83.75 104 ILE A N 1
ATOM 835 C CA . ILE A 1 104 ? -7.192 2.960 -6.077 1.00 83.75 104 ILE A CA 1
ATOM 836 C C . ILE A 1 104 ? -8.451 2.109 -5.949 1.00 83.75 104 ILE A C 1
ATOM 838 O O . ILE A 1 104 ? -9.536 2.619 -5.666 1.00 83.75 104 ILE A O 1
ATOM 842 N N . PHE A 1 105 ? -8.307 0.800 -6.142 1.00 85.75 105 PHE A N 1
ATOM 843 C CA . PHE A 1 105 ? -9.429 -0.126 -6.045 1.00 85.75 105 PHE A CA 1
ATOM 844 C C . PHE A 1 105 ? -9.629 -0.580 -4.600 1.00 85.75 105 PHE A C 1
ATOM 846 O O . PHE A 1 105 ? -8.718 -1.144 -3.996 1.00 85.75 105 PHE A O 1
ATOM 853 N N . LYS A 1 106 ? -10.827 -0.396 -4.042 1.00 82.31 106 LYS A N 1
ATOM 854 C CA . LYS A 1 106 ? -11.148 -0.873 -2.692 1.00 82.31 106 LYS A CA 1
ATOM 855 C C . LYS A 1 106 ? -12.064 -2.082 -2.747 1.00 82.31 106 LYS A C 1
ATOM 857 O O . LYS A 1 106 ? -13.060 -2.077 -3.467 1.00 82.31 106 LYS A O 1
ATOM 862 N N . LYS A 1 107 ? -11.726 -3.124 -1.989 1.00 83.06 107 LYS A N 1
ATOM 863 C CA . LYS A 1 107 ? -12.544 -4.333 -1.866 1.00 83.06 107 LYS A CA 1
ATOM 864 C C . LYS A 1 107 ? -12.776 -4.643 -0.394 1.00 83.06 107 LYS A C 1
ATOM 866 O O . LYS A 1 107 ? -11.813 -4.801 0.351 1.00 83.06 107 LYS A O 1
ATOM 871 N N . ALA A 1 108 ? -14.036 -4.808 -0.007 1.00 70.62 108 ALA A N 1
ATOM 872 C CA . ALA A 1 108 ? -14.371 -5.399 1.281 1.00 70.62 108 ALA A CA 1
ATOM 873 C C . ALA A 1 108 ? -13.907 -6.864 1.310 1.00 70.62 108 ALA A C 1
ATOM 875 O O . ALA A 1 108 ? -14.144 -7.623 0.361 1.00 70.62 108 ALA A O 1
ATOM 876 N N . HIS A 1 109 ? -13.219 -7.256 2.375 1.00 65.81 109 HIS A N 1
ATOM 877 C CA . HIS A 1 109 ? -12.920 -8.647 2.654 1.00 65.81 109 HIS A CA 1
ATOM 878 C C . HIS A 1 109 ? -14.237 -9.344 2.996 1.00 65.81 109 HIS A C 1
ATOM 880 O O . HIS A 1 109 ? -14.802 -9.135 4.063 1.00 65.81 109 HIS A O 1
ATOM 886 N N . VAL A 1 110 ? -14.755 -10.140 2.063 1.00 52.00 110 VAL A N 1
ATOM 887 C CA . VAL A 1 110 ? -15.927 -10.981 2.317 1.00 52.00 110 VAL A CA 1
ATOM 888 C C . VAL A 1 110 ? -15.423 -12.207 3.071 1.00 52.00 110 VAL A C 1
ATOM 890 O O . VAL A 1 110 ? -14.581 -12.933 2.540 1.00 52.00 110 VAL A O 1
ATOM 893 N N . LYS A 1 111 ? -15.863 -12.360 4.322 1.00 50.88 111 LYS A N 1
ATOM 894 C CA . LYS A 1 111 ? -15.653 -13.570 5.126 1.00 50.88 111 LYS A CA 1
ATOM 895 C C . LYS A 1 111 ? -16.311 -14.789 4.495 1.00 50.88 111 LYS A C 1
ATOM 897 O O . LYS A 1 111 ? -17.435 -14.633 3.969 1.00 50.88 111 LYS A O 1
#

Foldseek 3Di:
DEWEFADWDDDQFWIKTACTDDPDDPDDDPRIDTDGFQQKEFEAEPVQWTQKIKGKDFDFDPDDDDDPPDPDDDDPDGDRPDIDIYIYGYPDTHHNVNDDVNSYHYDYDDD

Secondary structure (DSSP, 8-state):
-EEEESEEEE-SSEEEEES-EESSSS----SEEEEETTSEEEEE-TTSBEEEEEEEEEEE---S----SSTT-----PPEEEEEEEEEEESS--BGGGS-STTEEEEE---

Radius of gyration: 16.98 Å; chains: 1; bounding box: 38×27×49 Å

pLDDT: mean 80.55, std 15.55, range [48.59, 96.19]

Sequence (111 aa):
MDFKFSDVSENADSLIISGIDKSSNVRSFPNKQAFVKGDIKVVERDDRSIEYILVQEFIRKRGDVYYPKSPFEIVHNRPVVGIASYFFYPKNKMPASKISNNGIFKKAHVK